Protein AF-A0A7I4FWL1-F1 (afdb_monomer_lite)

InterPro domains:
  IPR031432 MALE GAMETOPHYTE DEFECTIVE 1 [PF15704] (32-178)
  IPR031432 MALE GAMETOPHYTE DEFECTIVE 1 [PTHR36013] (8-178)

Sequence (178 aa):
MAALARLRAPTLLRWVRSASADGSIFIRSMNAAAGKPAAEAGDDVVKAVFQRQQKNFRAYLDEISKSKLDLDANSEAAVKAYFDTQVKIRTGLGIPSYTQKISELLEGAAEEAPDVRTFLNIHSSLRREVGIEDDSGADALMLEALDKVEKSIGKTLVKDDANGMSAWKKELDQVNQK

Foldseek 3Di:
DDDDDDDDDDDDPDPDPDPPPVVVVVVVVVVVPDPDDPDDPPDDPVVVVVVVVVVLVVQLVVQVVPDDQDPPPVDPVSVVVVVVSSVVSCVVSVNDDPVRVLVVLLVVLLVPAQAPVSSLVVVVVVCVVVPHDPPVCVSVQLVVLQVVLCVVVVHTHGPPPPVSVVSSVVSVVVVVVD

Radius of gyration: 28.49 Å; chains: 1; bounding box: 58×59×85 Å

Secondary structure (DSSP, 8-state):
-------------S-SS-TTTHHHHHHHHHHHS-PPP---SS--HHHHHHHHHHHHHHHHHHHHHHS-----TT-HHHHHHHHHHHHHHHHHTTPPPHHHHHHHHHHHHHHH-SSHHHHHHHHHHHHHHTT---TT-HHHHHHHHHHHHHHHHTS---TT-HHHHHHHHHHHHHHTT-

Organism: Physcomitrium patens (NCBI:txid3218)

pLDDT: mean 77.15, std 20.56, range [30.16, 95.44]

Structure (mmCIF, N/CA/C/O backbone):
data_AF-A0A7I4FWL1-F1
#
_entry.id   AF-A0A7I4FWL1-F1
#
loop_
_atom_site.group_PDB
_atom_site.id
_atom_site.type_symbol
_atom_site.label_atom_id
_atom_site.label_alt_id
_atom_site.label_comp_id
_atom_site.label_asym_id
_atom_site.label_entity_id
_atom_site.label_seq_id
_atom_site.pdbx_PDB_ins_code
_atom_site.Cartn_x
_atom_site.Cartn_y
_atom_site.Cartn_z
_atom_site.occupancy
_atom_site.B_iso_or_equiv
_atom_site.auth_seq_id
_atom_site.auth_comp_id
_atom_site.auth_asym_id
_atom_site.auth_atom_id
_atom_site.pdbx_PDB_model_num
ATOM 1 N N . MET A 1 1 ? 38.962 -47.346 -59.394 1.00 35.22 1 MET A N 1
ATOM 2 C CA . MET A 1 1 ? 39.204 -45.973 -58.899 1.00 35.22 1 MET A CA 1
ATOM 3 C C . MET A 1 1 ? 37.845 -45.267 -58.845 1.00 35.22 1 MET A C 1
ATOM 5 O O . MET A 1 1 ? 37.416 -44.735 -59.851 1.00 35.22 1 MET A O 1
ATOM 9 N N . ALA A 1 2 ? 36.968 -45.605 -57.900 1.00 32.69 2 ALA A N 1
ATOM 10 C CA . ALA A 1 2 ? 36.893 -45.096 -56.523 1.00 32.69 2 ALA A CA 1
ATOM 11 C C . ALA A 1 2 ? 36.357 -43.650 -56.425 1.00 32.69 2 ALA A C 1
ATOM 13 O O . ALA A 1 2 ? 37.004 -42.736 -56.921 1.00 32.69 2 ALA A O 1
ATOM 14 N N . ALA A 1 3 ? 35.221 -43.519 -55.718 1.00 32.38 3 ALA A N 1
ATOM 15 C CA . ALA A 1 3 ? 34.706 -42.388 -54.920 1.00 32.38 3 ALA A CA 1
ATOM 16 C C . ALA A 1 3 ? 33.278 -41.960 -55.328 1.00 32.38 3 ALA A C 1
ATOM 18 O O . ALA A 1 3 ? 33.052 -41.418 -56.399 1.00 32.38 3 ALA A O 1
ATOM 19 N N . LEU A 1 4 ? 32.254 -42.398 -54.589 1.00 30.16 4 LEU A N 1
ATOM 20 C CA . LEU A 1 4 ? 31.704 -41.765 -53.376 1.00 30.16 4 LEU A CA 1
ATOM 21 C C . LEU A 1 4 ? 30.871 -40.493 -53.640 1.00 30.16 4 LEU A C 1
ATOM 23 O O . LEU A 1 4 ? 31.396 -39.398 -53.777 1.00 30.16 4 LEU A O 1
ATOM 27 N N . ALA A 1 5 ? 29.555 -40.700 -53.520 1.00 34.41 5 ALA A N 1
ATOM 28 C CA . ALA A 1 5 ? 28.612 -39.921 -52.716 1.00 34.41 5 ALA A CA 1
ATOM 29 C C . ALA A 1 5 ? 28.263 -38.477 -53.138 1.00 34.41 5 ALA A C 1
ATOM 31 O O . ALA A 1 5 ? 29.079 -37.566 -53.082 1.00 34.41 5 ALA A O 1
ATOM 32 N N . ARG A 1 6 ? 26.960 -38.211 -53.296 1.00 36.34 6 ARG A N 1
ATOM 33 C CA . ARG A 1 6 ? 26.112 -37.714 -52.188 1.00 36.34 6 ARG A CA 1
ATOM 34 C C . ARG A 1 6 ? 24.688 -37.437 -52.680 1.00 36.34 6 ARG A C 1
ATOM 36 O O . ARG A 1 6 ? 24.477 -36.590 -53.542 1.00 36.34 6 ARG A O 1
ATOM 43 N N . LEU A 1 7 ? 23.719 -38.119 -52.061 1.00 36.84 7 LEU A N 1
ATOM 44 C CA . LEU A 1 7 ? 22.329 -37.668 -51.995 1.00 36.84 7 LEU A CA 1
ATOM 45 C C . LEU A 1 7 ? 22.299 -36.208 -51.516 1.00 36.84 7 LEU A C 1
ATOM 47 O O . LEU A 1 7 ? 22.933 -35.872 -50.513 1.00 36.84 7 LEU A O 1
ATOM 51 N N . ARG A 1 8 ? 21.526 -35.354 -52.188 1.00 36.84 8 ARG A N 1
ATOM 52 C CA . ARG A 1 8 ? 21.149 -34.034 -51.677 1.00 36.84 8 ARG A CA 1
ATOM 53 C C . ARG A 1 8 ? 19.638 -33.859 -51.740 1.00 36.84 8 ARG A C 1
ATOM 55 O O . ARG A 1 8 ? 19.083 -33.438 -52.744 1.00 36.84 8 ARG A O 1
ATOM 62 N N . ALA A 1 9 ? 19.012 -34.132 -50.611 1.00 37.06 9 ALA A N 1
ATOM 63 C CA . ALA A 1 9 ? 17.937 -33.334 -50.034 1.00 37.06 9 ALA A CA 1
ATOM 64 C C . ALA A 1 9 ? 18.068 -33.503 -48.499 1.00 37.06 9 ALA A C 1
ATOM 66 O O . ALA A 1 9 ? 18.636 -34.523 -48.099 1.00 37.06 9 ALA A O 1
ATOM 67 N N . PRO A 1 10 ? 17.599 -32.586 -47.625 1.00 43.66 10 PRO A N 1
ATOM 68 C CA . PRO A 1 10 ? 16.575 -31.580 -47.898 1.00 43.66 10 PRO A CA 1
ATOM 69 C C . PRO A 1 10 ? 16.771 -30.199 -47.204 1.00 43.66 10 PRO A C 1
ATOM 71 O O . PRO A 1 10 ? 17.609 -29.987 -46.334 1.00 43.66 10 PRO A O 1
ATOM 74 N N . THR A 1 11 ? 15.966 -29.238 -47.656 1.00 47.69 11 THR A N 1
ATOM 75 C CA . THR A 1 11 ? 15.343 -28.119 -46.916 1.00 47.69 11 THR A CA 1
ATOM 76 C C . THR A 1 11 ? 15.679 -2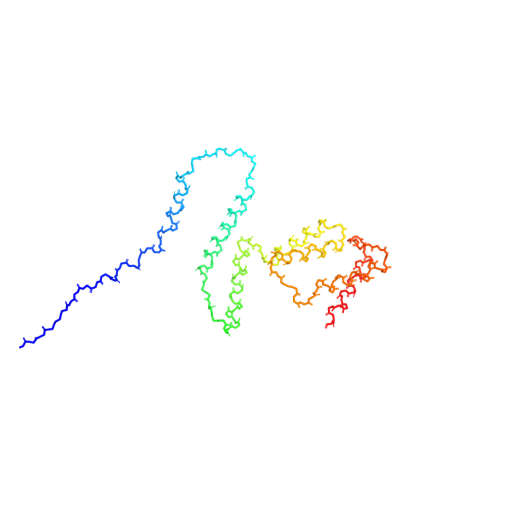7.935 -45.419 1.00 47.69 11 THR A C 1
ATOM 78 O O . THR A 1 11 ? 14.909 -28.374 -44.571 1.00 47.69 11 THR A O 1
ATOM 81 N N . LEU A 1 12 ? 16.738 -27.193 -45.067 1.00 37.00 12 LEU A N 1
ATOM 82 C CA . LEU A 1 12 ? 16.979 -26.793 -43.662 1.00 37.00 12 LEU A CA 1
ATOM 83 C C . LEU A 1 12 ? 17.644 -25.416 -43.455 1.00 37.00 12 LEU A C 1
ATOM 85 O O . LEU A 1 12 ? 18.225 -25.169 -42.408 1.00 37.00 12 LEU A O 1
ATOM 89 N N . LEU A 1 13 ? 17.550 -24.473 -44.399 1.00 42.28 13 LEU A N 1
ATOM 90 C CA . LEU A 1 13 ? 18.120 -23.123 -44.215 1.00 42.28 13 LEU A CA 1
ATOM 91 C C . LEU A 1 13 ? 17.220 -22.013 -44.784 1.00 42.28 13 LEU A C 1
ATOM 93 O O . LEU A 1 13 ? 17.641 -21.193 -45.595 1.00 42.28 13 LEU A O 1
ATOM 97 N N . ARG A 1 14 ? 15.954 -21.967 -44.351 1.00 39.50 14 ARG A N 1
ATOM 98 C CA . ARG A 1 14 ? 15.064 -20.814 -44.597 1.00 39.50 14 ARG A CA 1
ATOM 99 C C . ARG A 1 14 ? 14.225 -20.444 -43.368 1.00 39.50 14 ARG A C 1
ATOM 101 O O . ARG A 1 14 ? 13.043 -20.166 -43.493 1.00 39.50 14 ARG A O 1
ATOM 108 N N . TRP A 1 15 ? 14.842 -20.455 -42.187 1.00 31.34 15 TRP A N 1
ATOM 109 C CA . TRP A 1 15 ? 14.180 -20.120 -40.916 1.00 31.34 15 TRP A CA 1
ATOM 110 C C . TRP A 1 15 ? 15.055 -19.275 -39.974 1.00 31.34 15 TRP A C 1
ATOM 112 O O . TRP A 1 15 ? 15.065 -19.491 -38.772 1.00 31.34 15 TRP A O 1
ATOM 122 N N . VAL A 1 16 ? 15.809 -18.296 -40.495 1.00 38.12 16 VAL A N 1
ATOM 123 C CA . VAL A 1 16 ? 16.587 -17.371 -39.630 1.00 38.12 16 VAL A CA 1
ATOM 124 C C . VAL A 1 16 ? 16.418 -15.891 -40.018 1.00 38.12 16 VAL A C 1
ATOM 126 O O . VAL A 1 16 ? 17.249 -15.053 -39.696 1.00 38.12 16 VAL A O 1
ATOM 129 N N . ARG A 1 17 ? 15.331 -15.488 -40.698 1.00 37.34 17 ARG A N 1
ATOM 130 C CA . ARG A 1 17 ? 15.126 -14.044 -40.963 1.00 37.34 17 ARG A CA 1
ATOM 131 C C . ARG A 1 17 ? 13.677 -13.562 -41.064 1.00 37.34 17 ARG A C 1
ATOM 133 O O . ARG A 1 17 ? 13.368 -12.782 -41.957 1.00 37.34 17 ARG A O 1
ATOM 140 N N . SER A 1 18 ? 12.796 -13.974 -40.149 1.00 37.97 18 SER A N 1
ATOM 141 C CA . SER A 1 18 ? 11.432 -13.406 -40.060 1.00 37.97 18 SER A CA 1
ATOM 142 C C . SER A 1 18 ? 11.044 -12.793 -38.708 1.00 37.97 18 SER A C 1
ATOM 144 O O . SER A 1 18 ? 10.003 -12.149 -38.630 1.00 37.97 18 SER A O 1
ATOM 146 N N . ALA A 1 19 ? 11.884 -12.839 -37.671 1.00 41.44 19 ALA A N 1
ATOM 147 C CA . ALA A 1 19 ? 11.523 -12.339 -36.333 1.00 41.44 19 ALA A CA 1
ATOM 148 C C . ALA A 1 19 ? 11.524 -10.794 -36.162 1.00 41.44 19 ALA A C 1
ATOM 150 O O . ALA A 1 19 ? 11.663 -10.297 -35.052 1.00 41.44 19 ALA A O 1
ATOM 151 N N . SER A 1 20 ? 11.373 -10.012 -37.237 1.00 43.09 20 SER A N 1
ATOM 152 C CA . SER A 1 20 ? 11.337 -8.535 -37.179 1.00 43.09 20 SER A CA 1
ATOM 153 C C . SER A 1 20 ? 10.194 -7.901 -37.988 1.00 43.09 20 SER A C 1
ATOM 155 O O . SER A 1 20 ? 10.111 -6.675 -38.053 1.00 43.09 20 SER A O 1
ATOM 157 N N . ALA A 1 21 ? 9.304 -8.686 -38.605 1.00 41.59 21 ALA A N 1
ATOM 158 C CA . ALA A 1 21 ? 8.221 -8.144 -39.437 1.00 41.59 21 ALA A CA 1
ATOM 159 C C . ALA A 1 21 ? 6.830 -8.199 -38.770 1.00 41.59 21 ALA A C 1
ATOM 161 O O . ALA A 1 21 ? 6.006 -7.316 -39.023 1.00 41.59 21 ALA A O 1
ATOM 162 N N . ASP A 1 22 ? 6.583 -9.158 -37.869 1.00 44.12 22 ASP A N 1
ATOM 163 C CA . ASP A 1 22 ? 5.231 -9.450 -37.361 1.00 44.12 22 ASP A CA 1
ATOM 164 C C . ASP A 1 22 ? 4.630 -8.367 -36.454 1.00 44.12 22 ASP A C 1
ATOM 166 O O . ASP A 1 22 ? 3.429 -8.100 -36.523 1.00 44.12 22 ASP A O 1
ATOM 170 N N . GLY A 1 23 ? 5.445 -7.643 -35.680 1.00 41.62 23 GLY A N 1
ATOM 171 C CA . GLY A 1 23 ? 4.937 -6.537 -34.857 1.00 41.62 23 GLY A CA 1
ATOM 172 C C . GLY A 1 23 ? 4.383 -5.368 -35.686 1.00 41.62 23 GLY A C 1
ATOM 173 O O . GLY A 1 23 ? 3.467 -4.666 -35.257 1.00 41.62 23 GLY A O 1
ATOM 174 N N . SER A 1 24 ? 4.905 -5.171 -36.901 1.00 45.75 24 SER A N 1
ATOM 175 C CA . SER A 1 24 ? 4.526 -4.051 -37.773 1.00 45.75 24 SER A CA 1
ATOM 176 C C . SER A 1 24 ? 3.276 -4.325 -38.616 1.00 45.75 24 SER A C 1
ATOM 178 O O . SER A 1 24 ? 2.569 -3.387 -38.993 1.00 45.75 24 SER A O 1
ATOM 180 N N . ILE A 1 25 ? 2.988 -5.600 -38.894 1.00 45.03 25 ILE A N 1
ATOM 181 C CA . ILE A 1 25 ? 1.837 -6.035 -39.695 1.00 45.03 25 ILE A CA 1
ATOM 182 C C . ILE A 1 25 ? 0.574 -6.046 -38.829 1.00 45.03 25 ILE A C 1
ATOM 184 O O . ILE A 1 25 ? -0.469 -5.558 -39.268 1.00 45.03 25 ILE A O 1
ATOM 188 N N . PHE A 1 26 ? 0.687 -6.473 -37.566 1.00 44.56 26 PHE A N 1
ATOM 189 C CA . PHE A 1 26 ? -0.428 -6.452 -36.619 1.00 44.56 26 PHE A CA 1
ATOM 190 C C . PHE A 1 26 ? -0.985 -5.028 -36.421 1.00 44.56 26 PHE A C 1
ATOM 192 O O . PHE A 1 26 ? -2.183 -4.801 -36.597 1.00 44.56 26 PHE A O 1
ATOM 199 N N . ILE A 1 27 ? -0.114 -4.033 -36.199 1.00 47.78 27 ILE A N 1
ATOM 200 C CA . ILE A 1 27 ? -0.521 -2.625 -36.020 1.00 47.78 27 ILE A CA 1
ATOM 201 C C . ILE A 1 27 ? -1.171 -2.033 -37.285 1.00 47.78 27 ILE A C 1
ATOM 203 O O . ILE A 1 27 ? -2.125 -1.262 -37.179 1.00 47.78 27 ILE A O 1
ATOM 207 N N . ARG A 1 28 ? -0.710 -2.400 -38.491 1.00 45.84 28 ARG A N 1
ATOM 208 C CA . ARG A 1 28 ? -1.333 -1.919 -39.740 1.00 45.84 28 ARG A CA 1
ATOM 209 C C . ARG A 1 28 ? -2.696 -2.559 -40.000 1.00 45.84 28 ARG A C 1
ATOM 211 O O . ARG A 1 28 ? -3.591 -1.868 -40.476 1.00 45.84 28 ARG A O 1
ATOM 218 N N . SER A 1 29 ? -2.872 -3.835 -39.652 1.00 47.38 29 SER A N 1
ATOM 219 C CA . SER A 1 29 ? -4.145 -4.543 -39.849 1.00 47.38 29 SER A CA 1
ATOM 220 C C . SER A 1 29 ? -5.275 -4.019 -38.952 1.00 47.38 29 SER A C 1
ATOM 222 O O . SER A 1 29 ? -6.411 -3.917 -39.409 1.00 47.38 29 SER A O 1
ATOM 224 N N . MET A 1 30 ? -4.968 -3.580 -37.723 1.00 45.75 30 MET A N 1
ATOM 225 C CA . MET A 1 30 ? -5.976 -3.004 -36.821 1.00 45.75 30 MET A CA 1
ATOM 226 C C . MET A 1 30 ? -6.449 -1.607 -37.260 1.00 45.75 30 MET A C 1
ATOM 228 O O . MET A 1 30 ? -7.613 -1.272 -37.067 1.00 45.75 30 MET A O 1
ATOM 232 N N . ASN A 1 31 ? -5.585 -0.806 -37.896 1.00 47.59 31 ASN A N 1
ATOM 233 C CA . ASN A 1 31 ? -5.955 0.530 -38.385 1.00 47.59 31 ASN A CA 1
ATOM 234 C C . ASN A 1 31 ? -6.796 0.505 -39.673 1.00 47.59 31 ASN A C 1
ATOM 236 O O . ASN A 1 31 ? -7.554 1.439 -39.913 1.00 47.59 31 ASN A O 1
ATOM 240 N N . ALA A 1 32 ? -6.672 -0.535 -40.503 1.00 42.75 32 ALA A N 1
ATOM 241 C CA . ALA A 1 32 ? -7.404 -0.632 -41.769 1.00 42.75 32 ALA A CA 1
ATOM 242 C C . ALA A 1 32 ? -8.850 -1.147 -41.606 1.00 42.75 32 ALA A C 1
ATOM 244 O O . ALA A 1 32 ? -9.682 -0.891 -42.472 1.00 42.75 32 ALA A O 1
ATOM 245 N N . ALA A 1 33 ? -9.159 -1.845 -40.507 1.00 43.31 33 ALA A N 1
ATOM 246 C CA . ALA A 1 33 ? -10.478 -2.439 -40.260 1.00 43.31 33 ALA A CA 1
ATOM 247 C C . ALA A 1 33 ? -11.433 -1.551 -39.436 1.00 43.31 33 ALA A C 1
ATOM 249 O O . ALA A 1 33 ? -12.614 -1.870 -39.309 1.00 43.31 33 ALA A O 1
ATOM 250 N N . ALA A 1 34 ? -10.958 -0.431 -38.884 1.00 42.81 34 ALA A N 1
ATOM 251 C CA . ALA A 1 34 ? -11.771 0.469 -38.074 1.00 42.81 34 ALA A CA 1
ATOM 252 C C . ALA A 1 34 ? -12.331 1.618 -38.927 1.00 42.81 34 ALA A C 1
ATOM 254 O O . ALA A 1 34 ? -11.761 2.709 -38.994 1.00 42.81 34 ALA A O 1
ATOM 255 N N . GLY A 1 35 ? -13.481 1.387 -39.566 1.00 41.19 35 GLY A N 1
ATOM 256 C CA . GLY A 1 35 ? -14.362 2.492 -39.944 1.00 41.19 35 GLY A CA 1
ATOM 257 C C . GLY A 1 35 ? -14.630 3.336 -38.696 1.00 41.19 35 GLY A C 1
ATOM 258 O O . GLY A 1 35 ? -15.072 2.800 -37.685 1.00 41.19 35 GLY A O 1
ATOM 259 N N . LYS A 1 36 ? -14.272 4.625 -38.734 1.00 45.44 36 LYS A N 1
ATOM 260 C CA . LYS A 1 36 ? -14.372 5.543 -37.590 1.00 45.44 36 LYS A CA 1
ATOM 261 C C . LYS A 1 36 ? -15.803 5.562 -37.030 1.00 45.44 36 LYS A C 1
ATOM 263 O O . LYS A 1 36 ? -16.682 6.072 -37.725 1.00 45.44 36 LYS A O 1
ATOM 268 N N . PRO A 1 37 ? -16.046 5.162 -35.771 1.00 40.34 37 PRO A N 1
ATOM 269 C CA . PRO A 1 37 ? -17.129 5.759 -35.019 1.00 40.34 37 PRO A CA 1
ATOM 270 C C . PRO A 1 37 ? -16.631 7.120 -34.522 1.00 40.34 37 PRO A C 1
ATOM 272 O O . PRO A 1 37 ? -15.595 7.217 -33.857 1.00 40.34 37 PRO A O 1
ATOM 275 N N . ALA A 1 38 ? -17.335 8.184 -34.900 1.00 48.97 38 ALA A N 1
ATOM 276 C CA . ALA A 1 38 ? -17.190 9.477 -34.252 1.00 48.97 38 ALA A CA 1
ATOM 277 C C . ALA A 1 38 ? -17.574 9.290 -32.777 1.00 48.97 38 ALA A C 1
ATOM 279 O O . ALA A 1 38 ? -18.731 9.017 -32.474 1.00 48.97 38 ALA A O 1
ATOM 280 N N . ALA A 1 39 ? -16.592 9.340 -31.879 1.00 44.94 39 ALA A N 1
ATOM 281 C CA . ALA A 1 39 ? -16.849 9.290 -30.450 1.00 44.94 39 ALA A CA 1
ATOM 282 C C . ALA A 1 39 ? -17.198 10.704 -29.981 1.00 44.94 39 ALA A C 1
ATOM 284 O O . ALA A 1 39 ? -16.370 11.613 -30.072 1.00 44.94 39 ALA A O 1
ATOM 285 N N . GLU A 1 40 ? -18.435 10.881 -29.521 1.00 48.41 40 GLU A N 1
ATOM 286 C CA . GLU A 1 40 ? -18.812 12.020 -28.695 1.00 48.41 40 GLU A CA 1
ATOM 287 C C . GLU A 1 40 ? -17.992 12.007 -27.397 1.00 48.41 40 GLU A C 1
ATOM 289 O O . GLU A 1 40 ? -17.642 10.955 -26.857 1.00 48.41 40 GLU A O 1
ATOM 294 N N . ALA A 1 41 ? -17.629 13.206 -26.950 1.00 49.78 41 ALA A N 1
ATOM 295 C CA . ALA A 1 41 ? -16.693 13.465 -25.870 1.00 49.78 41 ALA A CA 1
ATOM 296 C C . ALA A 1 41 ? -17.264 13.036 -24.507 1.00 49.78 41 ALA A C 1
ATOM 298 O O . ALA A 1 41 ? -17.995 13.774 -23.852 1.00 49.78 41 ALA A O 1
ATOM 299 N N . GLY A 1 42 ? -16.886 11.830 -24.097 1.00 53.19 42 GLY A N 1
ATOM 300 C CA . GLY A 1 42 ? -17.084 11.243 -22.774 1.00 53.19 42 GLY A CA 1
ATOM 301 C C . GLY A 1 42 ? -16.133 10.056 -22.651 1.00 53.19 42 GLY A C 1
ATOM 302 O O . GLY A 1 42 ? -16.556 8.909 -22.718 1.00 53.19 42 GLY A O 1
ATOM 303 N N . ASP A 1 43 ? -14.834 10.363 -22.644 1.00 57.38 43 ASP A N 1
ATOM 304 C CA . ASP A 1 43 ? -13.711 9.457 -22.897 1.00 57.38 43 ASP A CA 1
ATOM 305 C C . ASP A 1 43 ? -13.796 8.098 -22.186 1.00 57.38 43 ASP A C 1
ATOM 307 O O . ASP A 1 43 ? -13.937 8.001 -20.968 1.00 57.38 43 ASP A O 1
ATOM 311 N N . ASP A 1 44 ? -13.611 7.034 -22.967 1.00 83.81 44 ASP A N 1
ATOM 312 C CA . ASP A 1 44 ? -13.449 5.660 -22.498 1.00 83.81 44 ASP A CA 1
ATOM 313 C C . ASP A 1 44 ? -12.227 5.563 -21.561 1.00 83.81 44 ASP A C 1
ATOM 315 O O . ASP A 1 44 ? -11.073 5.449 -21.993 1.00 83.81 44 ASP A O 1
ATOM 319 N N . VAL A 1 45 ? -12.491 5.637 -20.252 1.00 83.25 45 VAL A N 1
ATOM 320 C CA . VAL A 1 45 ? -11.493 5.563 -19.174 1.00 83.25 45 VAL A CA 1
ATOM 321 C C . VAL A 1 45 ? -10.647 4.296 -19.302 1.00 83.25 45 VAL A C 1
ATOM 323 O O . VAL A 1 45 ? -9.432 4.344 -19.096 1.00 83.25 45 VAL A O 1
ATOM 326 N N . VAL A 1 46 ? -11.250 3.176 -19.715 1.00 86.94 46 VAL A N 1
ATOM 327 C CA . VAL A 1 46 ? -10.547 1.900 -19.900 1.00 86.94 46 VAL A CA 1
ATOM 328 C C . VAL A 1 46 ? -9.534 2.025 -21.031 1.00 86.94 46 VAL A C 1
ATOM 330 O O . VAL A 1 46 ? -8.364 1.671 -20.864 1.00 86.94 46 VAL A O 1
ATOM 333 N N . LYS A 1 47 ? -9.939 2.599 -22.166 1.00 90.00 47 LYS A N 1
ATOM 334 C CA . LYS A 1 47 ? -9.037 2.856 -23.294 1.00 90.00 47 LYS A CA 1
ATOM 335 C C . LYS A 1 47 ? -7.912 3.818 -22.921 1.00 90.00 47 LYS A C 1
ATOM 337 O O . LYS A 1 47 ? -6.764 3.566 -23.291 1.00 90.00 47 LYS A O 1
ATOM 342 N N . ALA A 1 48 ? -8.199 4.879 -22.169 1.00 87.62 48 ALA A N 1
ATOM 343 C CA . ALA A 1 48 ? -7.186 5.829 -21.713 1.00 87.62 48 ALA A CA 1
ATOM 344 C C . ALA A 1 48 ? -6.159 5.175 -20.768 1.00 87.62 48 ALA A C 1
ATOM 346 O O . ALA A 1 48 ? -4.948 5.369 -20.928 1.00 87.62 48 ALA A O 1
ATOM 347 N N . VAL A 1 49 ? -6.618 4.355 -19.815 1.00 86.38 49 VAL A N 1
ATOM 348 C CA . VAL A 1 49 ? -5.752 3.581 -18.909 1.00 86.38 49 VAL A CA 1
ATOM 349 C C . VAL A 1 49 ? -4.911 2.579 -19.697 1.00 86.38 49 VAL A C 1
ATOM 351 O O . VAL A 1 49 ? -3.693 2.530 -19.520 1.00 86.38 49 VAL A O 1
ATOM 354 N N . PHE A 1 50 ? -5.520 1.833 -20.618 1.00 89.81 50 PHE A N 1
ATOM 355 C CA . PHE A 1 50 ? -4.822 0.853 -21.446 1.00 89.81 50 PHE A CA 1
ATOM 356 C C . PHE A 1 50 ? -3.732 1.494 -22.313 1.00 89.81 50 PHE A C 1
ATOM 358 O O . PHE A 1 50 ? -2.597 1.017 -22.344 1.00 89.81 50 PHE A O 1
ATOM 365 N N . GLN A 1 51 ? -4.037 2.612 -22.979 1.00 91.88 51 GLN A N 1
ATOM 366 C CA . GLN A 1 51 ? -3.056 3.344 -23.784 1.00 91.88 51 GLN A CA 1
ATOM 367 C C . GLN A 1 51 ? -1.896 3.867 -22.932 1.00 91.88 51 GLN A C 1
ATOM 369 O O . GLN A 1 51 ? -0.737 3.767 -23.343 1.00 91.88 51 GLN A O 1
ATOM 374 N N . ARG A 1 52 ? -2.184 4.374 -21.726 1.00 87.38 52 ARG A N 1
ATOM 375 C CA . ARG A 1 52 ? -1.160 4.815 -20.768 1.00 87.38 52 ARG A CA 1
ATOM 376 C C . ARG A 1 52 ? -0.259 3.659 -20.341 1.00 87.38 52 ARG A C 1
ATOM 378 O O . ARG A 1 52 ? 0.961 3.799 -20.379 1.00 87.38 52 ARG A O 1
ATOM 385 N N . GLN A 1 53 ? -0.839 2.508 -19.999 1.00 88.81 53 GLN A N 1
ATOM 386 C CA . GLN A 1 53 ? -0.075 1.314 -19.640 1.00 88.81 53 GLN A CA 1
ATOM 387 C C . GLN A 1 53 ? 0.797 0.825 -20.800 1.00 88.81 53 GLN A C 1
ATOM 389 O O . GLN A 1 53 ? 1.986 0.585 -20.600 1.00 88.81 53 GLN A O 1
ATOM 394 N N . GLN A 1 54 ? 0.257 0.751 -22.022 1.00 92.25 54 GLN A N 1
ATOM 395 C CA . GLN A 1 54 ? 1.043 0.366 -23.196 1.00 92.25 54 GLN A CA 1
ATOM 396 C C . GLN A 1 54 ? 2.207 1.322 -23.458 1.00 92.25 54 GLN A C 1
ATOM 398 O O . GLN A 1 54 ? 3.315 0.872 -23.754 1.00 92.25 54 GLN A O 1
ATOM 403 N N . LYS A 1 55 ? 1.969 2.635 -23.355 1.00 92.81 55 LYS A N 1
ATOM 404 C CA . LYS A 1 55 ? 3.013 3.650 -23.529 1.00 92.81 55 LYS A CA 1
ATOM 405 C C . LYS A 1 55 ? 4.130 3.457 -22.503 1.00 92.81 55 LYS A C 1
ATOM 407 O O . LYS A 1 55 ? 5.293 3.381 -22.892 1.00 92.81 55 LYS A O 1
ATOM 412 N N . ASN A 1 56 ? 3.772 3.321 -21.227 1.00 89.88 56 ASN A N 1
ATOM 413 C CA . ASN A 1 56 ? 4.730 3.138 -20.138 1.00 89.88 56 ASN A CA 1
ATOM 414 C C . ASN A 1 56 ? 5.515 1.829 -20.289 1.00 89.88 56 ASN A C 1
ATOM 416 O O . ASN A 1 56 ? 6.730 1.829 -20.127 1.00 89.88 56 ASN A O 1
ATOM 420 N N . PHE A 1 57 ? 4.847 0.735 -20.665 1.00 91.19 57 PHE A N 1
ATOM 421 C CA . PHE A 1 57 ? 5.489 -0.560 -20.884 1.00 91.19 57 PHE A CA 1
ATOM 422 C C . PHE A 1 57 ? 6.494 -0.520 -22.040 1.00 91.19 57 PHE A C 1
ATOM 424 O O . PHE A 1 57 ? 7.622 -0.982 -21.895 1.00 91.19 57 PHE A O 1
ATOM 431 N N . ARG A 1 58 ? 6.123 0.083 -23.177 1.00 93.00 58 ARG A N 1
ATOM 432 C CA . ARG A 1 58 ? 7.029 0.221 -24.328 1.00 93.00 58 ARG A CA 1
ATOM 433 C C . ARG A 1 58 ? 8.235 1.099 -24.007 1.00 93.00 58 ARG A C 1
ATOM 435 O O . ARG A 1 58 ? 9.347 0.720 -24.349 1.00 93.00 58 ARG A O 1
ATOM 442 N N . ALA A 1 59 ? 8.020 2.234 -23.340 1.00 93.75 59 ALA A N 1
ATOM 443 C CA . ALA A 1 59 ? 9.108 3.117 -22.922 1.00 93.75 59 ALA A CA 1
ATOM 444 C C . ALA A 1 59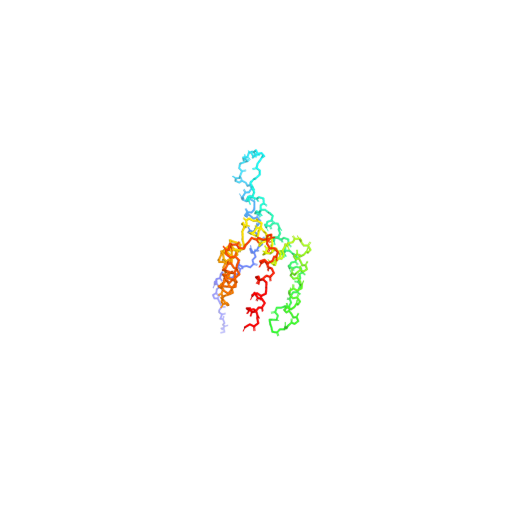 ? 10.056 2.419 -21.936 1.00 93.75 59 ALA A C 1
ATOM 446 O O . ALA A 1 59 ? 11.272 2.521 -22.060 1.00 93.75 59 ALA A O 1
ATOM 447 N N . TYR A 1 60 ? 9.501 1.654 -20.996 1.00 91.81 60 TYR A N 1
ATOM 448 C CA . TYR A 1 60 ? 10.279 0.872 -20.045 1.00 91.81 60 TYR A CA 1
ATOM 449 C C . TYR A 1 60 ? 11.130 -0.204 -20.730 1.00 91.81 60 TYR A C 1
ATOM 451 O O . TYR A 1 60 ? 12.318 -0.299 -20.438 1.00 91.81 60 TYR A O 1
ATOM 459 N N . LEU A 1 61 ? 10.563 -0.971 -21.671 1.00 90.88 61 LEU A N 1
ATOM 460 C CA . LEU A 1 61 ? 11.316 -1.971 -22.438 1.00 90.88 61 LEU A CA 1
ATOM 461 C C . LEU A 1 61 ? 12.428 -1.347 -23.288 1.00 90.88 61 LEU A C 1
ATOM 463 O O . LEU A 1 61 ? 13.519 -1.911 -23.366 1.00 90.88 61 LEU A O 1
ATOM 467 N N . ASP A 1 62 ? 12.165 -0.195 -23.906 1.00 93.62 62 ASP A N 1
ATOM 468 C CA . ASP A 1 62 ? 13.163 0.534 -24.691 1.00 93.62 62 ASP A CA 1
ATOM 469 C C . ASP A 1 62 ? 14.356 0.948 -23.816 1.00 93.62 62 ASP A C 1
ATOM 471 O O . ASP A 1 62 ? 15.502 0.657 -24.157 1.00 93.62 62 ASP A O 1
ATOM 475 N N . GLU A 1 63 ? 14.107 1.527 -22.639 1.00 92.00 63 GLU A N 1
ATOM 476 C CA . GLU A 1 63 ? 15.162 1.900 -21.688 1.00 92.00 63 GLU A CA 1
ATOM 477 C C . GLU A 1 63 ? 15.907 0.686 -21.111 1.00 92.00 63 GLU A C 1
ATOM 479 O O . GLU A 1 63 ? 17.138 0.694 -21.042 1.00 92.00 63 GLU A O 1
ATOM 484 N N . ILE A 1 64 ? 15.198 -0.395 -20.765 1.00 88.81 64 ILE A N 1
ATOM 485 C CA . ILE A 1 64 ? 15.829 -1.641 -20.304 1.00 88.81 64 ILE A CA 1
ATOM 486 C C . ILE A 1 64 ? 16.770 -2.206 -21.369 1.00 88.81 64 ILE A C 1
ATOM 488 O O . ILE A 1 64 ? 17.865 -2.652 -21.034 1.00 88.81 64 ILE A O 1
ATOM 492 N N . SER A 1 65 ? 16.379 -2.155 -22.647 1.00 87.44 65 SER A N 1
ATOM 493 C CA . SER A 1 65 ? 17.160 -2.735 -23.747 1.00 87.44 65 SER A CA 1
ATOM 494 C C . SER A 1 65 ? 18.505 -2.032 -23.961 1.00 87.44 65 SER A C 1
ATOM 496 O O . SER A 1 65 ? 19.446 -2.629 -24.483 1.00 87.44 65 SER A O 1
ATOM 498 N N . LYS A 1 66 ? 18.615 -0.773 -23.516 1.00 89.69 66 LYS A N 1
ATOM 499 C CA . LYS A 1 66 ? 19.849 0.024 -23.548 1.00 89.69 66 LYS A CA 1
ATOM 500 C C . LYS A 1 66 ? 20.790 -0.321 -22.391 1.00 89.69 66 LYS A C 1
ATOM 502 O O . LYS A 1 66 ? 21.979 -0.010 -22.457 1.00 89.69 66 LYS A O 1
ATOM 507 N N . SER A 1 67 ? 20.276 -0.942 -21.330 1.00 82.00 67 SER A N 1
ATOM 508 C CA . SER A 1 67 ? 21.062 -1.322 -20.160 1.00 82.00 67 SER A CA 1
ATOM 509 C C . SER A 1 67 ? 21.766 -2.664 -20.379 1.00 82.00 67 SER A C 1
ATOM 511 O O . SER A 1 67 ? 21.176 -3.631 -20.856 1.00 82.00 67 SER A O 1
ATOM 513 N N . LYS A 1 68 ? 23.055 -2.735 -20.032 1.00 80.31 68 LYS A N 1
ATOM 514 C CA . LYS A 1 68 ? 23.793 -4.001 -19.957 1.00 80.31 68 LYS A CA 1
ATOM 515 C C . LYS A 1 68 ? 23.714 -4.496 -18.521 1.00 80.31 68 LYS A C 1
ATOM 517 O O . LYS A 1 68 ? 24.431 -3.990 -17.664 1.00 80.31 68 LYS A O 1
ATOM 522 N N . LEU A 1 69 ? 22.805 -5.429 -18.271 1.00 79.31 69 LEU A N 1
ATOM 523 C CA . LEU A 1 69 ? 22.628 -6.047 -16.963 1.00 79.31 69 LEU A CA 1
ATOM 524 C C . LEU A 1 69 ? 23.433 -7.341 -16.921 1.00 79.31 69 LEU A C 1
ATOM 526 O O . LEU A 1 69 ? 23.309 -8.177 -17.816 1.00 79.31 69 LEU A O 1
ATOM 530 N N . ASP A 1 70 ? 24.261 -7.479 -15.893 1.00 77.38 70 ASP A N 1
ATOM 531 C CA . ASP A 1 70 ? 24.818 -8.774 -15.533 1.00 77.38 70 ASP A CA 1
ATOM 532 C C . ASP A 1 70 ? 23.717 -9.585 -14.836 1.00 77.38 70 ASP A C 1
ATOM 534 O O . ASP A 1 70 ? 23.009 -9.059 -13.975 1.00 77.38 70 ASP A O 1
ATOM 538 N N . LEU A 1 71 ? 23.523 -10.830 -15.265 1.00 74.75 71 LEU A N 1
ATOM 539 C CA . LEU A 1 71 ? 22.458 -11.715 -14.784 1.00 74.75 71 LEU A CA 1
ATOM 540 C C . LEU A 1 71 ? 22.998 -12.819 -13.867 1.00 74.75 71 LEU A C 1
ATOM 542 O O . LEU A 1 71 ? 22.293 -13.799 -13.621 1.00 74.75 71 LEU A O 1
ATOM 546 N N . ASP A 1 72 ? 24.229 -12.687 -13.365 1.00 82.06 72 ASP A N 1
ATOM 547 C CA . ASP A 1 72 ? 24.749 -13.609 -12.358 1.00 82.06 72 ASP A CA 1
ATOM 548 C C . ASP A 1 72 ? 23.974 -13.485 -11.036 1.00 82.06 72 ASP A C 1
ATOM 550 O O . ASP A 1 72 ? 24.248 -12.636 -10.186 1.00 82.06 72 ASP A O 1
ATOM 554 N N . ALA A 1 73 ? 23.000 -14.375 -10.857 1.00 72.44 73 ALA A N 1
ATOM 555 C CA . ALA A 1 73 ? 22.146 -14.440 -9.678 1.00 72.44 73 ALA A CA 1
ATOM 556 C C . ALA A 1 73 ? 22.902 -14.787 -8.380 1.00 72.44 73 ALA A C 1
ATOM 558 O O . ALA A 1 73 ? 22.341 -14.618 -7.300 1.00 72.44 73 ALA A O 1
ATOM 559 N N . ASN A 1 74 ? 24.153 -15.257 -8.464 1.00 81.31 74 ASN A N 1
ATOM 560 C CA . ASN A 1 74 ? 24.969 -15.583 -7.289 1.00 81.31 74 ASN A CA 1
ATOM 561 C C . ASN A 1 74 ? 25.814 -14.394 -6.805 1.00 81.31 74 ASN A C 1
ATOM 563 O O . ASN A 1 74 ? 26.447 -14.478 -5.753 1.00 81.31 74 ASN A O 1
ATOM 567 N N . SER A 1 75 ? 25.825 -13.289 -7.555 1.00 84.06 75 SER A N 1
ATOM 568 C CA . SER A 1 75 ? 26.537 -12.066 -7.202 1.00 84.06 75 SER A CA 1
ATOM 569 C C . SER A 1 75 ? 25.573 -11.039 -6.612 1.00 84.06 75 SER A C 1
ATOM 571 O O . SER A 1 75 ? 24.745 -10.455 -7.313 1.00 84.06 75 SER A O 1
ATOM 573 N N . GLU A 1 76 ? 25.715 -10.754 -5.315 1.00 87.00 76 GLU A N 1
ATOM 574 C CA . GLU A 1 76 ? 24.944 -9.707 -4.627 1.00 87.00 76 GLU A CA 1
ATOM 575 C C . GLU A 1 76 ? 25.062 -8.346 -5.340 1.00 87.00 76 GLU A C 1
ATOM 577 O O . GLU A 1 76 ? 24.082 -7.611 -5.483 1.00 87.00 76 GLU A O 1
ATOM 582 N N . ALA A 1 77 ? 26.249 -8.036 -5.872 1.00 87.25 77 ALA A N 1
ATOM 583 C CA . ALA A 1 77 ? 26.496 -6.810 -6.621 1.00 87.25 77 ALA A CA 1
ATOM 584 C C . ALA A 1 77 ? 25.694 -6.747 -7.934 1.00 87.25 77 ALA A C 1
ATOM 586 O O . ALA A 1 77 ? 25.176 -5.682 -8.275 1.00 87.25 77 ALA A O 1
ATOM 587 N N . ALA A 1 78 ? 25.550 -7.869 -8.649 1.00 86.06 78 ALA A N 1
ATOM 588 C CA . ALA A 1 78 ? 24.757 -7.937 -9.877 1.00 86.06 78 ALA A CA 1
ATOM 589 C C . ALA A 1 78 ? 23.256 -7.782 -9.583 1.00 86.06 78 ALA A C 1
ATOM 591 O O . ALA A 1 78 ? 22.573 -6.996 -10.245 1.00 86.06 78 ALA A O 1
ATOM 592 N N . VAL A 1 79 ? 22.758 -8.435 -8.526 1.00 87.44 79 VAL A N 1
ATOM 593 C CA . VAL A 1 79 ? 21.365 -8.293 -8.061 1.00 87.44 79 VAL A CA 1
ATOM 594 C C . VAL A 1 79 ? 21.061 -6.846 -7.666 1.00 87.44 79 VAL A C 1
ATOM 596 O O . VAL A 1 79 ? 20.039 -6.285 -8.075 1.00 87.44 79 VAL A O 1
ATOM 599 N N . LYS A 1 80 ? 21.966 -6.201 -6.921 1.00 88.38 80 LYS A N 1
ATOM 600 C CA . LYS A 1 80 ? 21.814 -4.793 -6.541 1.00 88.38 80 LYS A CA 1
ATOM 601 C C . LYS A 1 80 ? 21.825 -3.871 -7.764 1.00 88.38 80 LYS A C 1
ATOM 603 O O . LYS A 1 80 ? 20.953 -3.012 -7.888 1.00 88.38 80 LYS A O 1
ATOM 608 N N . ALA A 1 81 ? 22.772 -4.058 -8.683 1.00 87.25 81 ALA A N 1
ATOM 609 C CA . ALA A 1 81 ? 22.871 -3.255 -9.902 1.00 87.25 81 ALA A CA 1
ATOM 610 C C . ALA A 1 81 ? 21.625 -3.397 -10.794 1.00 87.25 81 ALA A C 1
ATOM 612 O O . ALA A 1 81 ? 21.151 -2.407 -11.363 1.00 87.25 81 ALA A O 1
ATOM 613 N N . TYR A 1 82 ? 21.056 -4.606 -10.871 1.00 88.31 82 TYR A N 1
ATOM 614 C CA . TYR A 1 82 ? 19.767 -4.848 -11.510 1.00 88.31 82 TYR A CA 1
ATOM 615 C C . TYR A 1 82 ? 18.672 -4.005 -10.854 1.00 88.31 82 TYR A C 1
ATOM 617 O O . TYR A 1 82 ? 18.043 -3.195 -11.537 1.00 88.31 82 TYR A O 1
ATOM 625 N N . PHE A 1 83 ? 18.477 -4.128 -9.537 1.00 88.00 83 PHE A N 1
ATOM 626 C CA . PHE A 1 83 ? 17.449 -3.378 -8.811 1.00 88.00 83 PHE A CA 1
ATOM 627 C C . PHE A 1 83 ? 17.588 -1.860 -8.996 1.00 88.00 83 PHE A C 1
ATOM 629 O O . PHE A 1 83 ? 16.613 -1.200 -9.367 1.00 88.00 83 PHE A O 1
ATOM 636 N N . ASP A 1 84 ? 18.794 -1.317 -8.815 1.00 89.94 84 ASP A N 1
ATOM 637 C CA . ASP A 1 84 ? 19.075 0.116 -8.959 1.00 89.94 84 ASP A CA 1
ATOM 638 C C . ASP A 1 84 ? 18.733 0.611 -10.375 1.00 89.94 84 ASP A C 1
ATOM 640 O O . ASP A 1 84 ? 18.116 1.666 -10.546 1.00 89.94 84 ASP A O 1
ATOM 644 N N . THR A 1 85 ? 19.067 -0.180 -11.402 1.00 90.50 85 THR A N 1
ATOM 645 C CA . THR A 1 85 ? 18.725 0.127 -12.799 1.00 90.50 85 THR A CA 1
ATOM 646 C C . THR A 1 85 ? 17.212 0.147 -13.004 1.00 90.50 85 THR A C 1
ATOM 648 O O . THR A 1 85 ? 16.680 1.089 -13.595 1.00 90.50 85 THR A O 1
ATOM 651 N N . GLN A 1 86 ? 16.495 -0.841 -12.458 1.00 88.94 86 GLN A N 1
ATOM 652 C CA . GLN A 1 86 ? 15.036 -0.901 -12.556 1.00 88.94 86 GLN A CA 1
ATOM 653 C C . GLN A 1 86 ? 14.343 0.266 -11.857 1.00 88.94 86 GLN A C 1
ATOM 655 O O . GLN A 1 86 ? 13.339 0.784 -12.352 1.00 88.94 86 GLN A O 1
ATOM 660 N N . VAL A 1 87 ? 14.837 0.670 -10.687 1.00 89.38 87 VAL A N 1
ATOM 661 C CA . VAL A 1 87 ? 14.319 1.840 -9.969 1.00 89.38 87 VAL A CA 1
ATOM 662 C C . VAL A 1 87 ? 14.575 3.102 -10.784 1.00 89.38 87 VAL A C 1
ATOM 664 O O . VAL A 1 87 ? 13.635 3.844 -11.052 1.00 89.38 87 VAL A O 1
ATOM 667 N N . LYS A 1 88 ? 15.806 3.308 -11.262 1.00 91.44 88 LYS A N 1
ATOM 668 C CA . LYS A 1 88 ? 16.176 4.492 -12.045 1.00 91.44 88 LYS A CA 1
ATOM 669 C C . LYS A 1 88 ? 15.313 4.664 -13.296 1.00 91.44 88 LYS A C 1
ATOM 671 O O . LYS A 1 88 ? 14.811 5.762 -13.531 1.00 91.44 88 LYS A O 1
ATOM 676 N N . ILE A 1 89 ? 15.122 3.597 -14.078 1.00 91.62 89 ILE A N 1
ATOM 677 C CA . ILE A 1 89 ? 14.303 3.642 -15.298 1.00 91.62 89 ILE A CA 1
ATOM 678 C C . ILE A 1 89 ? 12.848 3.979 -14.951 1.00 91.62 89 ILE A C 1
ATOM 680 O O . ILE A 1 89 ? 12.264 4.877 -15.555 1.00 91.62 89 ILE A O 1
ATOM 684 N N . ARG A 1 90 ? 12.259 3.298 -13.957 1.00 89.88 90 ARG A N 1
ATOM 685 C CA . ARG A 1 90 ? 10.862 3.534 -13.556 1.00 89.88 90 ARG A CA 1
ATOM 686 C C . ARG A 1 90 ? 10.638 4.962 -13.071 1.00 89.88 90 ARG A C 1
ATOM 688 O O . ARG A 1 90 ? 9.714 5.612 -13.554 1.00 89.88 90 ARG A O 1
ATOM 695 N N . THR A 1 91 ? 11.511 5.468 -12.200 1.00 88.44 91 THR A N 1
ATOM 696 C CA . THR A 1 91 ? 11.435 6.845 -11.696 1.00 88.44 91 THR A CA 1
ATOM 697 C C . THR A 1 91 ? 11.604 7.863 -12.824 1.00 88.44 91 THR A C 1
ATOM 699 O O . THR A 1 91 ? 10.835 8.817 -12.896 1.00 88.44 91 THR A O 1
ATOM 702 N N . GLY A 1 92 ? 12.545 7.643 -13.750 1.00 89.38 92 GLY A N 1
ATOM 703 C CA . GLY A 1 92 ? 12.746 8.520 -14.911 1.00 89.38 92 GLY A CA 1
ATOM 704 C C . GLY A 1 92 ? 11.545 8.576 -15.863 1.00 89.38 92 GLY A C 1
ATOM 705 O O . GLY A 1 92 ? 11.306 9.603 -16.491 1.00 89.38 92 GLY A O 1
ATOM 706 N N . LEU A 1 93 ? 10.761 7.498 -15.935 1.00 90.06 93 LEU A N 1
ATOM 707 C CA . LEU A 1 93 ? 9.534 7.415 -16.732 1.00 90.06 93 LEU A CA 1
ATOM 708 C C . LEU A 1 93 ? 8.268 7.822 -15.960 1.00 90.06 93 LEU A C 1
ATOM 710 O O . LEU A 1 93 ? 7.173 7.755 -16.520 1.00 90.06 93 LEU A O 1
ATOM 714 N N . GLY A 1 94 ? 8.387 8.214 -14.685 1.00 87.69 94 GLY A N 1
ATOM 715 C CA . GLY A 1 94 ? 7.238 8.523 -13.830 1.00 87.69 94 GLY A CA 1
ATOM 716 C C . GLY A 1 94 ? 6.312 7.322 -13.602 1.00 87.69 94 GLY A C 1
ATOM 717 O O . GLY A 1 94 ? 5.110 7.494 -13.413 1.00 87.69 94 GLY A O 1
ATOM 718 N N . ILE A 1 95 ? 6.842 6.097 -13.675 1.00 87.88 95 ILE A N 1
ATOM 719 C CA . ILE A 1 95 ? 6.085 4.873 -13.403 1.00 87.88 95 ILE A CA 1
ATOM 720 C C . ILE A 1 95 ? 6.105 4.644 -11.886 1.00 87.88 95 ILE A C 1
ATOM 722 O O . ILE A 1 95 ? 7.191 4.417 -11.344 1.00 87.88 95 ILE A O 1
ATOM 726 N N . PRO A 1 96 ? 4.947 4.663 -11.199 1.00 84.06 96 PRO A N 1
ATOM 727 C CA . PRO A 1 96 ? 4.906 4.491 -9.753 1.00 84.06 96 PRO A CA 1
ATOM 728 C C . PRO A 1 96 ? 5.433 3.113 -9.349 1.00 84.06 96 PRO A C 1
ATOM 730 O O . PRO A 1 96 ? 5.184 2.100 -10.021 1.00 84.06 96 PRO A O 1
ATOM 733 N N . SER A 1 97 ? 6.179 3.084 -8.247 1.00 83.81 97 SER A N 1
ATOM 734 C CA . SER A 1 97 ? 6.686 1.855 -7.647 1.00 83.81 97 SER A CA 1
ATOM 735 C C . SER A 1 97 ? 5.540 1.000 -7.102 1.00 83.81 97 SER A C 1
ATOM 737 O O . SER A 1 97 ? 4.431 1.483 -6.876 1.00 83.81 97 SER A O 1
ATOM 739 N N . TYR A 1 98 ? 5.798 -0.288 -6.872 1.00 79.88 98 TYR A N 1
ATOM 740 C CA . TYR A 1 98 ? 4.802 -1.158 -6.242 1.00 79.88 98 TYR A CA 1
ATOM 741 C C . TYR A 1 98 ? 4.412 -0.655 -4.853 1.00 79.88 98 TYR A C 1
ATOM 743 O O . TYR A 1 98 ? 3.231 -0.634 -4.537 1.00 79.88 98 TYR A O 1
ATOM 751 N N . THR A 1 99 ? 5.376 -0.170 -4.069 1.00 79.69 99 THR A N 1
ATOM 752 C CA . THR A 1 99 ? 5.108 0.438 -2.762 1.00 79.69 99 THR A CA 1
ATOM 753 C C . THR A 1 99 ? 4.203 1.658 -2.890 1.00 79.69 99 THR A C 1
ATOM 755 O O . THR A 1 99 ? 3.227 1.739 -2.165 1.00 79.69 99 THR A O 1
ATOM 758 N N . GLN A 1 100 ? 4.464 2.558 -3.845 1.00 82.88 100 GLN A N 1
ATOM 759 C CA . GLN A 1 100 ? 3.610 3.731 -4.076 1.00 82.88 100 GLN A CA 1
ATOM 760 C C . GLN A 1 100 ? 2.186 3.329 -4.460 1.00 82.88 100 GLN A C 1
ATOM 762 O O . GLN A 1 100 ? 1.240 3.845 -3.886 1.00 82.88 100 GLN A O 1
ATOM 767 N N . LYS A 1 101 ? 2.029 2.353 -5.361 1.00 84.69 101 LYS A N 1
ATOM 768 C CA . LYS A 1 101 ? 0.705 1.838 -5.737 1.00 84.69 101 LYS A CA 1
ATOM 769 C C . LYS A 1 101 ? -0.035 1.222 -4.554 1.00 84.69 101 LYS A C 1
ATOM 771 O O . LYS A 1 101 ? -1.233 1.421 -4.422 1.00 84.69 101 LYS A O 1
ATOM 776 N N . ILE A 1 102 ? 0.665 0.457 -3.716 1.00 81.69 102 ILE A N 1
ATOM 777 C CA . ILE A 1 102 ? 0.077 -0.122 -2.505 1.00 81.69 102 ILE A CA 1
ATOM 778 C C . ILE A 1 102 ? -0.339 1.004 -1.557 1.00 81.69 102 ILE A C 1
ATOM 780 O O . ILE A 1 102 ? -1.470 0.994 -1.097 1.00 81.69 102 ILE A O 1
ATOM 784 N N . SER A 1 103 ? 0.522 1.996 -1.316 1.00 82.62 103 SER A N 1
ATOM 785 C CA . SER A 1 103 ? 0.185 3.163 -0.495 1.00 82.62 103 SER A CA 1
ATOM 786 C C . SER A 1 103 ? -1.054 3.893 -1.014 1.00 82.62 103 SER A C 1
ATOM 788 O O . SER A 1 103 ? -1.972 4.104 -0.237 1.00 82.62 103 SER A O 1
ATOM 790 N N . GLU A 1 104 ? -1.137 4.180 -2.316 1.00 86.00 104 GLU A N 1
ATOM 791 C CA . GLU A 1 104 ? -2.304 4.827 -2.937 1.00 86.00 104 GLU A CA 1
ATOM 792 C C . GLU A 1 104 ? -3.592 4.002 -2.757 1.00 86.00 104 GLU A C 1
ATOM 794 O O . GLU A 1 104 ? -4.642 4.546 -2.420 1.00 86.00 104 GLU A O 1
ATOM 799 N N . LEU A 1 105 ? -3.522 2.677 -2.939 1.00 85.62 105 LEU A N 1
ATOM 800 C CA . LEU A 1 105 ? -4.665 1.783 -2.719 1.00 85.62 105 LEU A CA 1
ATOM 801 C C . LEU A 1 105 ? -5.105 1.765 -1.251 1.00 85.62 105 LEU A C 1
ATOM 803 O O . LEU A 1 105 ? -6.301 1.761 -0.964 1.00 85.62 105 LEU A O 1
ATOM 807 N N . LEU A 1 106 ? -4.148 1.750 -0.321 1.00 84.38 106 LEU A N 1
ATOM 808 C CA . LEU A 1 106 ? -4.431 1.750 1.111 1.00 84.38 106 LEU A CA 1
ATOM 809 C C . LEU A 1 106 ? -4.951 3.098 1.603 1.00 84.38 106 LEU A C 1
ATOM 811 O O . LEU A 1 106 ? -5.816 3.113 2.469 1.00 84.38 106 LEU A O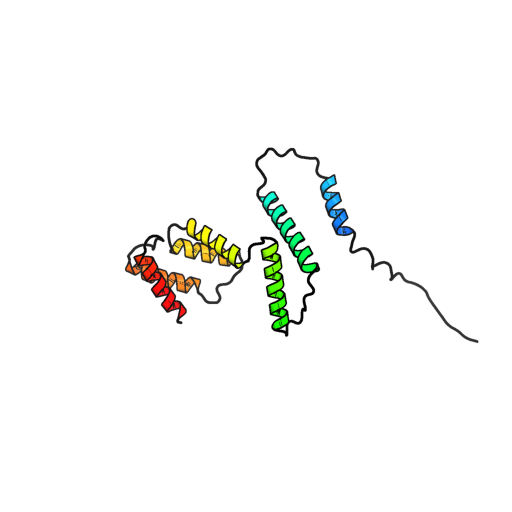 1
ATOM 815 N N . GLU A 1 107 ? -4.466 4.208 1.054 1.00 86.69 107 GLU A N 1
ATOM 816 C CA . GLU A 1 107 ? -4.990 5.547 1.328 1.00 86.69 107 GLU A CA 1
ATOM 817 C C . GLU A 1 107 ? -6.441 5.665 0.859 1.00 86.69 107 GLU A C 1
ATOM 819 O O . GLU A 1 107 ? -7.292 6.056 1.652 1.00 86.69 107 GLU A O 1
ATOM 824 N N . GLY A 1 108 ? -6.759 5.218 -0.361 1.00 86.06 108 GLY A N 1
ATOM 825 C CA . GLY A 1 108 ? -8.144 5.185 -0.845 1.00 86.06 108 GLY A CA 1
ATOM 826 C C . GLY A 1 108 ? -9.053 4.307 0.023 1.00 86.06 108 GLY A C 1
ATOM 827 O O . GLY A 1 108 ? -10.122 4.739 0.452 1.00 86.06 108 GLY A O 1
ATOM 828 N N . ALA A 1 109 ? -8.594 3.103 0.378 1.00 84.81 109 ALA A N 1
ATOM 829 C CA . AL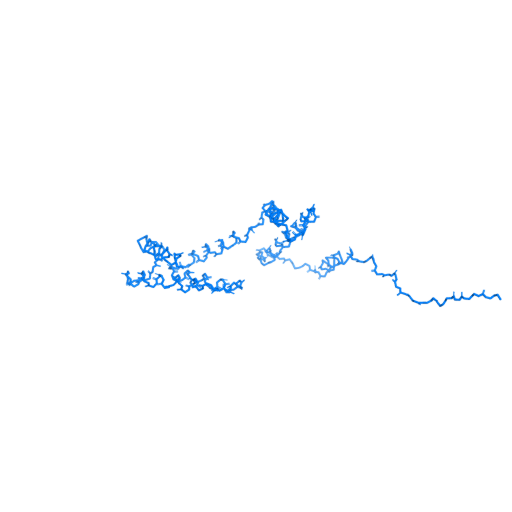A A 1 109 ? -9.311 2.228 1.308 1.00 84.81 109 ALA A CA 1
ATOM 830 C C . ALA A 1 109 ? -9.500 2.873 2.691 1.00 84.81 109 ALA A C 1
ATOM 832 O O . ALA A 1 109 ? -10.545 2.714 3.326 1.00 84.81 109 ALA A O 1
ATOM 833 N N . ALA A 1 110 ? -8.486 3.596 3.169 1.00 84.00 110 ALA A N 1
ATOM 834 C CA . ALA A 1 110 ? -8.561 4.329 4.415 1.00 84.00 110 ALA A CA 1
ATOM 835 C C . ALA A 1 110 ? -9.568 5.465 4.312 1.00 84.00 110 ALA A C 1
ATOM 837 O O . ALA A 1 110 ? -10.314 5.627 5.259 1.00 84.00 110 ALA A O 1
ATOM 838 N N . GLU A 1 111 ? -9.645 6.225 3.222 1.00 86.19 111 GLU A N 1
ATOM 839 C CA . GLU A 1 111 ? -10.623 7.307 3.052 1.00 86.19 111 GLU A CA 1
ATOM 840 C C . GLU A 1 111 ? -12.069 6.793 3.088 1.00 86.19 111 GLU A C 1
ATOM 842 O O . GLU A 1 111 ? -12.890 7.340 3.827 1.00 86.19 111 GLU A O 1
ATOM 847 N N . GLU A 1 112 ? -12.358 5.701 2.376 1.00 85.94 112 GLU A N 1
ATOM 848 C CA . GLU A 1 112 ? -13.705 5.124 2.266 1.00 85.94 112 GLU A CA 1
ATOM 849 C C . GLU A 1 112 ? -14.204 4.455 3.556 1.00 85.94 112 GLU A C 1
ATOM 851 O O . GLU A 1 112 ? -15.411 4.398 3.810 1.00 85.94 112 GLU A O 1
ATOM 856 N N . ALA A 1 113 ? -13.299 3.946 4.395 1.00 89.06 113 ALA A N 1
ATOM 857 C CA . ALA A 1 113 ? -13.679 3.225 5.603 1.00 89.06 113 ALA A CA 1
ATOM 858 C C . ALA A 1 113 ? -14.268 4.170 6.675 1.00 89.06 113 ALA A C 1
ATOM 860 O O . ALA A 1 113 ? -13.619 5.139 7.051 1.00 89.06 113 ALA A O 1
ATOM 861 N N . PRO A 1 114 ? -15.444 3.909 7.262 1.00 90.25 114 PRO A N 1
ATOM 862 C CA . PRO A 1 114 ? -15.967 4.726 8.366 1.00 90.25 114 PRO A CA 1
ATOM 863 C C . PRO A 1 114 ? -15.218 4.507 9.694 1.00 90.25 114 PRO A C 1
ATOM 865 O O . PRO A 1 114 ? -15.196 5.385 10.557 1.00 90.25 114 PRO A O 1
ATOM 868 N N . ASP A 1 115 ? -14.585 3.349 9.862 1.00 93.31 115 ASP A N 1
ATOM 869 C CA . ASP A 1 115 ? -13.940 2.916 11.098 1.00 93.31 115 ASP A CA 1
ATOM 870 C C . ASP A 1 115 ? -12.736 1.997 10.814 1.00 93.31 115 ASP A C 1
ATOM 872 O O . ASP A 1 115 ? -12.528 1.538 9.685 1.00 93.31 115 ASP A O 1
ATOM 876 N N . VAL A 1 116 ? -11.924 1.739 11.841 1.00 93.31 116 VAL A N 1
ATOM 877 C CA . VAL A 1 116 ? -10.679 0.963 11.722 1.00 93.31 116 VAL A CA 1
ATOM 878 C C . VAL A 1 116 ? -10.946 -0.503 11.373 1.00 93.31 116 VAL A C 1
ATOM 880 O O . VAL A 1 116 ? -10.187 -1.097 10.607 1.00 93.31 116 VAL A O 1
ATOM 883 N N . ARG A 1 117 ? -12.034 -1.097 11.873 1.00 94.62 117 ARG A N 1
ATOM 884 C CA . ARG A 1 117 ? -12.383 -2.491 11.567 1.00 94.62 117 ARG A CA 1
ATOM 885 C C . ARG A 1 117 ? -12.733 -2.646 10.093 1.00 94.62 117 ARG A C 1
ATOM 887 O O . ARG A 1 117 ? -12.256 -3.573 9.439 1.00 94.62 117 ARG A O 1
ATOM 894 N N . THR A 1 118 ? -13.534 -1.730 9.561 1.00 93.44 118 THR A N 1
ATOM 895 C CA . THR A 1 118 ? -13.888 -1.700 8.143 1.00 93.44 118 THR A CA 1
ATOM 896 C C . THR A 1 118 ? -12.639 -1.534 7.278 1.00 93.44 118 THR A C 1
ATOM 898 O O . THR A 1 118 ? -12.472 -2.278 6.313 1.00 93.44 118 THR A O 1
ATOM 901 N N . PHE A 1 119 ? -11.709 -0.659 7.672 1.00 93.31 119 PHE A N 1
ATOM 902 C CA . PHE A 1 119 ? -10.420 -0.515 6.992 1.00 93.31 119 PHE A CA 1
ATOM 903 C C . PHE A 1 119 ? -9.614 -1.826 6.957 1.00 93.31 119 PHE A C 1
ATOM 905 O O . PHE A 1 119 ? -9.179 -2.241 5.884 1.00 93.31 119 PHE A O 1
ATOM 912 N N . LEU A 1 120 ? -9.455 -2.521 8.091 1.00 93.19 120 LEU A N 1
ATOM 913 C CA . LEU A 1 120 ? -8.717 -3.794 8.145 1.00 93.19 120 LEU A CA 1
ATOM 914 C C . LEU A 1 120 ? -9.365 -4.886 7.281 1.00 93.19 120 LEU A C 1
ATOM 916 O O . LEU A 1 120 ? -8.670 -5.676 6.642 1.00 93.19 120 LEU A O 1
ATOM 920 N N . ASN A 1 121 ? -10.696 -4.911 7.211 1.00 92.44 121 ASN A N 1
ATOM 921 C CA . ASN A 1 121 ? -11.417 -5.843 6.347 1.00 92.44 121 ASN A CA 1
ATOM 922 C C . ASN A 1 121 ? -11.179 -5.547 4.860 1.00 92.44 121 ASN A C 1
ATOM 924 O O . ASN A 1 121 ? -10.949 -6.481 4.085 1.00 92.44 121 ASN A O 1
ATOM 928 N N . ILE A 1 122 ? -11.189 -4.268 4.466 1.00 90.19 122 ILE A N 1
ATOM 929 C CA . ILE A 1 122 ? -10.860 -3.846 3.098 1.00 90.19 122 ILE A CA 1
ATOM 930 C C . ILE A 1 122 ? -9.403 -4.200 2.779 1.00 90.19 122 ILE A C 1
ATOM 932 O O . ILE A 1 122 ? -9.151 -4.823 1.751 1.00 90.19 122 ILE A O 1
ATOM 936 N N . HIS A 1 123 ? -8.460 -3.907 3.680 1.00 90.19 123 HIS A N 1
ATOM 937 C CA . HIS A 1 123 ? -7.047 -4.280 3.547 1.00 90.19 123 HIS A CA 1
ATOM 938 C C . HIS A 1 123 ? -6.871 -5.788 3.306 1.00 90.19 123 HIS A C 1
ATOM 940 O O . HIS A 1 123 ? -6.217 -6.203 2.349 1.00 90.19 123 HIS A O 1
ATOM 946 N N . SER A 1 124 ? -7.517 -6.620 4.129 1.00 90.25 124 SER A N 1
ATOM 947 C CA . SER A 1 124 ? -7.472 -8.079 3.998 1.00 90.25 124 SER A CA 1
ATOM 948 C C . SER A 1 124 ? -8.089 -8.564 2.678 1.00 90.25 124 SER A C 1
ATOM 950 O O . SER A 1 124 ? -7.600 -9.513 2.061 1.00 90.25 124 SER A O 1
ATOM 952 N N . SER A 1 125 ? -9.154 -7.906 2.208 1.00 89.12 125 SER A N 1
ATOM 953 C CA . SER A 1 125 ? -9.764 -8.199 0.907 1.00 89.12 125 SER A CA 1
ATOM 954 C C . SER A 1 125 ? -8.842 -7.836 -0.254 1.00 89.12 125 SER A C 1
ATOM 956 O O . SER A 1 125 ? -8.628 -8.672 -1.129 1.00 89.12 125 SER A O 1
ATOM 958 N N . LEU A 1 126 ? -8.251 -6.637 -0.230 1.00 86.81 126 LEU A N 1
ATOM 959 C CA . LEU A 1 126 ? -7.296 -6.174 -1.238 1.00 86.81 126 LEU A CA 1
ATOM 960 C C . LEU A 1 126 ? -6.111 -7.129 -1.343 1.00 86.81 126 LEU A C 1
ATOM 962 O O . LEU A 1 126 ? -5.761 -7.551 -2.439 1.00 86.81 126 LEU A O 1
ATOM 966 N N . ARG A 1 127 ? -5.540 -7.529 -0.202 1.00 87.31 127 ARG A N 1
ATOM 967 C CA . ARG A 1 127 ? -4.444 -8.500 -0.127 1.00 87.31 127 ARG A CA 1
ATOM 968 C C . ARG A 1 127 ? -4.791 -9.811 -0.852 1.00 87.31 127 ARG A C 1
ATOM 970 O O . ARG A 1 127 ? -3.999 -10.284 -1.666 1.00 87.31 127 ARG A O 1
ATOM 977 N N . ARG A 1 128 ? -5.985 -10.368 -0.602 1.00 87.62 128 ARG A N 1
ATOM 978 C CA . ARG A 1 128 ? -6.472 -11.581 -1.287 1.00 87.62 128 ARG A CA 1
ATOM 979 C C . ARG A 1 128 ? -6.688 -11.363 -2.783 1.00 87.62 128 ARG A C 1
ATOM 981 O O . ARG A 1 128 ? -6.332 -12.231 -3.572 1.00 87.62 128 ARG A O 1
ATOM 988 N N . GLU A 1 129 ? -7.248 -10.222 -3.175 1.00 85.69 129 GLU A N 1
ATOM 989 C CA . GLU A 1 129 ? -7.508 -9.885 -4.580 1.00 85.69 129 GLU A CA 1
ATOM 990 C C . GLU A 1 129 ? -6.214 -9.772 -5.397 1.00 85.69 129 GLU A C 1
ATOM 992 O O . GLU A 1 129 ? -6.161 -10.220 -6.542 1.00 85.69 129 GLU A O 1
ATOM 997 N N . VAL A 1 130 ? -5.141 -9.255 -4.791 1.00 81.75 130 VAL A N 1
ATOM 998 C CA . VAL A 1 130 ? -3.815 -9.189 -5.427 1.00 81.75 130 VAL A CA 1
ATOM 999 C C . VAL A 1 130 ? -3.001 -10.484 -5.293 1.00 81.75 130 VAL A C 1
ATOM 1001 O O . VAL A 1 130 ? -1.854 -10.525 -5.736 1.00 81.75 130 VAL A O 1
ATOM 1004 N N . GLY A 1 131 ? -3.575 -11.542 -4.709 1.00 84.38 131 GLY A N 1
ATOM 1005 C CA . GLY A 1 131 ? -2.946 -12.860 -4.593 1.00 84.38 131 GLY A CA 1
ATOM 1006 C C . GLY A 1 131 ? -1.819 -12.944 -3.561 1.00 84.38 131 GLY A C 1
ATOM 1007 O O . GLY A 1 131 ? -0.926 -13.774 -3.710 1.00 84.38 131 GLY A O 1
ATOM 1008 N N . ILE A 1 132 ? -1.827 -12.085 -2.540 1.00 86.06 132 ILE A N 1
ATOM 1009 C CA . ILE A 1 132 ? -0.877 -12.147 -1.423 1.00 86.06 132 ILE A CA 1
ATOM 1010 C C . ILE A 1 132 ? -1.514 -12.977 -0.301 1.00 86.06 132 ILE A C 1
ATOM 1012 O O . ILE A 1 132 ? -2.591 -12.640 0.192 1.00 86.06 132 ILE A O 1
ATOM 1016 N N . GLU A 1 133 ? -0.876 -14.065 0.122 1.00 88.62 133 GLU A N 1
ATOM 1017 C CA . GLU A 1 133 ? -1.329 -14.879 1.261 1.00 88.62 133 GLU A CA 1
ATOM 1018 C C . GLU A 1 133 ? -0.902 -14.246 2.604 1.00 88.62 133 GLU A C 1
ATOM 1020 O O . GLU A 1 133 ? -0.011 -13.400 2.645 1.00 88.62 133 GLU A O 1
ATOM 1025 N N . ASP A 1 134 ? -1.602 -14.574 3.697 1.00 89.25 134 ASP A N 1
ATOM 1026 C CA . ASP A 1 134 ? -1.283 -14.081 5.052 1.00 89.25 134 ASP A CA 1
ATOM 1027 C C . ASP A 1 134 ? -0.664 -15.216 5.848 1.00 89.25 134 ASP A C 1
ATOM 1029 O O . ASP A 1 134 ? -1.275 -15.790 6.748 1.00 89.25 134 ASP A O 1
ATOM 1033 N N . ASP A 1 135 ? 0.553 -15.566 5.449 1.00 87.81 135 ASP A N 1
ATOM 1034 C CA . ASP A 1 135 ? 1.305 -16.669 6.043 1.00 87.81 135 ASP A CA 1
ATOM 1035 C C . ASP A 1 135 ? 1.672 -16.392 7.506 1.00 87.81 135 ASP A C 1
ATOM 1037 O O . ASP A 1 135 ? 1.865 -17.319 8.292 1.00 87.81 135 ASP A O 1
ATOM 1041 N N . SER A 1 136 ? 1.764 -15.113 7.887 1.00 85.81 136 SER A N 1
ATOM 1042 C CA . SER A 1 136 ? 2.077 -14.692 9.253 1.00 85.81 136 SER A CA 1
ATOM 1043 C C . SER A 1 136 ? 0.852 -14.619 10.168 1.00 85.81 136 SER A C 1
ATOM 1045 O O . SER A 1 136 ? 1.019 -14.483 11.380 1.00 85.81 136 SER A O 1
ATOM 1047 N N . GLY A 1 137 ? -0.369 -14.697 9.629 1.00 89.56 137 GLY A N 1
ATOM 1048 C CA . GLY A 1 137 ? -1.596 -14.463 10.394 1.00 89.56 137 GLY A CA 1
ATOM 1049 C C . GLY A 1 137 ? -1.711 -13.026 10.918 1.00 89.56 137 GLY A C 1
ATOM 1050 O O . GLY A 1 137 ? -2.387 -12.785 11.924 1.00 89.56 137 GLY A O 1
ATOM 1051 N N . ALA A 1 138 ? -1.035 -12.071 10.273 1.00 89.19 138 ALA A N 1
ATOM 1052 C CA . ALA A 1 138 ? -0.986 -10.681 10.702 1.00 89.19 138 ALA A CA 1
ATOM 1053 C C . ALA A 1 138 ? -2.377 -10.036 10.711 1.00 89.19 138 ALA A C 1
ATOM 1055 O O . ALA A 1 138 ? -2.676 -9.267 11.625 1.00 89.19 138 ALA A O 1
ATOM 1056 N N . ASP A 1 139 ? -3.254 -10.377 9.759 1.00 90.31 139 ASP A N 1
ATOM 1057 C CA . ASP A 1 139 ? -4.616 -9.829 9.719 1.00 90.31 139 ASP A CA 1
ATOM 1058 C C . ASP A 1 139 ? -5.400 -10.221 10.982 1.00 90.31 139 ASP A C 1
ATOM 1060 O O . ASP A 1 139 ? -6.071 -9.387 11.597 1.00 90.31 139 ASP A O 1
ATOM 1064 N N . ALA A 1 140 ? -5.278 -11.483 11.405 1.00 92.25 140 ALA A N 1
ATOM 1065 C CA . ALA A 1 140 ? -5.941 -11.988 12.603 1.00 92.25 140 ALA A CA 1
ATOM 1066 C C . ALA A 1 140 ? -5.406 -11.307 13.871 1.00 92.25 140 ALA A C 1
ATOM 1068 O O . ALA A 1 140 ? -6.191 -10.894 14.724 1.00 92.25 140 ALA A O 1
ATOM 1069 N N . LEU A 1 141 ? -4.086 -11.128 13.968 1.00 92.81 141 LEU A N 1
ATOM 1070 C CA . LEU A 1 141 ? -3.456 -10.449 15.101 1.00 92.81 141 LEU A CA 1
ATOM 1071 C C . LEU A 1 141 ? -3.855 -8.966 15.187 1.00 92.81 141 LEU A C 1
ATOM 1073 O O . LEU A 1 141 ? -4.119 -8.462 16.280 1.00 92.81 141 LEU A O 1
ATOM 1077 N N . MET A 1 142 ? -3.948 -8.267 14.050 1.00 92.38 142 MET A N 1
ATOM 1078 C CA . MET A 1 142 ? -4.403 -6.872 14.003 1.00 92.38 142 MET A CA 1
ATOM 1079 C C . MET A 1 142 ? -5.863 -6.730 14.445 1.00 92.38 142 MET A C 1
ATOM 1081 O O . MET A 1 142 ? -6.191 -5.802 15.191 1.00 92.38 142 MET A O 1
ATOM 1085 N N . LEU A 1 143 ? -6.732 -7.654 14.021 1.00 94.00 143 LEU A N 1
ATOM 1086 C CA . LEU A 1 143 ? -8.134 -7.688 14.440 1.00 94.00 143 LEU A CA 1
ATOM 1087 C C . LEU A 1 143 ? -8.288 -8.048 15.924 1.00 94.00 143 LEU A C 1
ATOM 1089 O O . LEU A 1 143 ? -9.114 -7.444 16.601 1.00 94.00 143 LEU A O 1
ATOM 1093 N N . GLU A 1 144 ? -7.475 -8.959 16.463 1.00 93.75 144 GLU A N 1
ATOM 1094 C CA . GLU A 1 144 ? -7.485 -9.289 17.896 1.00 93.75 144 GLU A CA 1
ATOM 1095 C C . GLU A 1 144 ? -7.020 -8.099 18.756 1.00 93.75 144 GLU A C 1
ATOM 1097 O O . GLU A 1 144 ? -7.617 -7.789 19.792 1.00 93.75 144 GLU A O 1
ATOM 1102 N N . ALA A 1 145 ? -5.972 -7.393 18.322 1.00 94.44 145 ALA A N 1
ATOM 1103 C CA . ALA A 1 145 ? -5.531 -6.156 18.961 1.00 94.44 145 ALA A CA 1
ATOM 1104 C C . ALA A 1 145 ? -6.643 -5.095 18.942 1.00 94.44 145 ALA A C 1
ATOM 1106 O O . ALA A 1 145 ? -6.885 -4.422 19.947 1.00 94.44 145 ALA A O 1
ATOM 1107 N N . LEU A 1 146 ? -7.361 -4.979 17.821 1.00 95.44 146 LEU A N 1
ATOM 1108 C CA . LEU A 1 146 ? -8.499 -4.074 17.699 1.00 95.44 146 LEU A CA 1
ATOM 1109 C C . LEU A 1 146 ? -9.663 -4.481 18.618 1.00 95.44 146 LEU A C 1
ATOM 1111 O O . LEU A 1 146 ? -10.208 -3.626 19.312 1.00 95.44 146 LEU A O 1
ATOM 1115 N N . ASP A 1 147 ? -9.994 -5.774 18.698 1.00 95.44 147 ASP A N 1
ATOM 1116 C CA . ASP A 1 147 ? -11.040 -6.313 19.580 1.00 95.44 147 ASP A CA 1
ATOM 1117 C C . ASP A 1 147 ? -10.831 -5.893 21.039 1.00 95.44 147 ASP A C 1
ATOM 1119 O O . ASP A 1 147 ? -11.791 -5.560 21.738 1.00 95.44 147 ASP A O 1
ATOM 1123 N N . LYS A 1 148 ? -9.586 -5.919 21.531 1.00 94.69 148 LYS A N 1
ATOM 1124 C CA . LYS A 1 148 ? -9.268 -5.510 22.908 1.00 94.69 148 LYS A CA 1
ATOM 1125 C C . LYS A 1 148 ? -9.569 -4.035 23.140 1.00 94.69 148 LYS A C 1
ATOM 1127 O O . LYS A 1 148 ? -10.170 -3.685 24.158 1.00 94.69 148 LYS A O 1
ATOM 1132 N N . VAL A 1 149 ? -9.190 -3.183 22.189 1.00 95.00 149 VAL A N 1
ATOM 1133 C CA . VAL A 1 149 ? -9.445 -1.743 22.276 1.00 95.00 149 VAL A CA 1
ATOM 1134 C C . VAL A 1 149 ? -10.939 -1.470 22.211 1.00 95.00 149 VAL A C 1
ATOM 1136 O O . VAL A 1 149 ? -11.455 -0.799 23.101 1.00 95.00 149 VAL A O 1
ATOM 1139 N N . GLU A 1 150 ? -11.652 -2.046 21.246 1.00 95.31 150 GLU A N 1
ATOM 1140 C CA . GLU A 1 150 ? -13.097 -1.854 21.079 1.00 95.31 150 GLU A CA 1
ATOM 1141 C C . GLU A 1 150 ? -13.894 -2.341 22.297 1.00 95.31 150 GLU A C 1
ATOM 1143 O O . GLU A 1 150 ? -14.813 -1.656 22.748 1.00 95.31 150 GLU A O 1
ATOM 1148 N N . LYS A 1 151 ? -13.490 -3.460 22.915 1.00 95.06 151 LYS A N 1
ATOM 1149 C CA . LYS A 1 151 ? -14.061 -3.922 24.193 1.00 95.06 151 LYS A CA 1
ATOM 1150 C C . LYS A 1 151 ? -13.800 -2.943 25.336 1.00 95.06 151 LYS A C 1
ATOM 1152 O O . LYS A 1 151 ? -14.678 -2.755 26.172 1.00 95.06 151 LYS A O 1
ATOM 1157 N N . SER A 1 152 ? -12.618 -2.327 25.380 1.00 91.62 152 SER A N 1
ATOM 1158 C CA . SER A 1 152 ? -12.260 -1.373 26.437 1.00 91.62 152 SER A CA 1
ATOM 1159 C C . SER A 1 152 ? -13.027 -0.050 26.331 1.00 91.62 152 SER A C 1
ATOM 1161 O O . SER A 1 152 ? -13.418 0.512 27.352 1.00 91.62 152 SER A O 1
ATOM 1163 N N . ILE A 1 153 ? -13.285 0.426 25.107 1.00 91.88 153 ILE A N 1
ATOM 1164 C CA . ILE A 1 153 ? -14.012 1.680 24.852 1.00 91.88 153 ILE A CA 1
ATOM 1165 C C . ILE A 1 153 ? -15.525 1.475 24.676 1.00 91.88 153 ILE A C 1
ATOM 1167 O O . ILE A 1 153 ? -16.270 2.453 24.658 1.00 91.88 153 ILE A O 1
ATOM 1171 N N . GLY A 1 154 ? -15.987 0.228 24.537 1.00 92.44 154 GLY A N 1
ATOM 1172 C CA . GLY A 1 154 ? -17.402 -0.134 24.391 1.00 92.44 154 GLY A CA 1
ATOM 1173 C C . GLY A 1 154 ? -18.038 0.259 23.051 1.00 92.44 154 GLY A C 1
ATOM 1174 O O . GLY A 1 154 ? -19.263 0.269 22.941 1.00 92.44 154 GLY A O 1
ATOM 1175 N N . LYS A 1 155 ? -17.233 0.617 22.047 1.00 92.06 155 LYS A N 1
ATOM 1176 C CA . LYS A 1 155 ? -17.670 1.083 20.721 1.00 92.06 155 LYS A CA 1
ATOM 1177 C C . LYS A 1 155 ? -16.632 0.721 19.656 1.00 92.06 155 LYS A C 1
ATOM 1179 O O . LYS A 1 155 ? -15.482 0.440 19.986 1.00 92.06 155 LYS A O 1
ATOM 1184 N N . THR A 1 156 ? -17.027 0.777 18.388 1.00 94.00 156 THR A N 1
ATOM 1185 C CA . THR A 1 156 ? -16.108 0.630 17.251 1.00 94.00 156 THR A CA 1
ATOM 1186 C C . THR A 1 156 ? -15.104 1.781 17.220 1.00 94.00 156 THR A C 1
ATOM 1188 O O . THR A 1 156 ? -15.463 2.935 17.483 1.00 94.00 156 THR A O 1
ATOM 1191 N N . LEU A 1 157 ? -13.845 1.478 16.908 1.00 94.25 157 LEU A N 1
ATOM 1192 C CA . LEU A 1 157 ? -12.796 2.490 16.844 1.00 94.25 157 LEU A CA 1
ATOM 1193 C C . LEU A 1 157 ? -12.890 3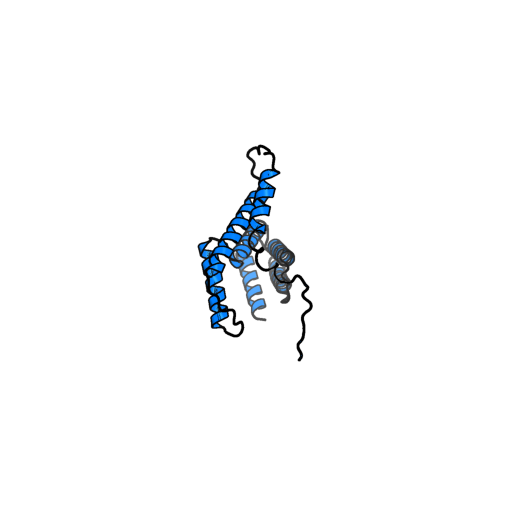.287 15.536 1.00 94.25 157 LEU A C 1
ATOM 1195 O O . LEU A 1 157 ? -12.666 2.751 14.453 1.00 94.25 157 LEU A O 1
ATOM 1199 N N . VAL A 1 158 ? -13.182 4.582 15.639 1.00 93.38 158 VAL A N 1
ATOM 1200 C CA . VAL A 1 158 ? -13.171 5.518 14.502 1.00 93.38 158 VAL A CA 1
ATOM 1201 C C . VAL A 1 158 ? -11.813 6.206 14.373 1.00 93.38 158 VAL A C 1
ATOM 1203 O O . VAL A 1 158 ? -11.106 6.380 15.365 1.00 93.38 158 VAL A O 1
ATOM 1206 N N . LYS A 1 159 ? -11.455 6.634 13.158 1.00 85.56 159 LYS A N 1
ATOM 1207 C CA . LYS A 1 159 ? -10.126 7.202 12.851 1.00 85.56 159 LYS A CA 1
ATOM 1208 C C . LYS A 1 159 ? -9.799 8.468 13.647 1.00 85.56 159 LYS A C 1
ATOM 1210 O O . LYS A 1 159 ? -8.646 8.682 14.009 1.00 85.56 159 LYS A O 1
ATOM 1215 N N . ASP A 1 160 ? -10.816 9.270 13.948 1.00 87.62 160 ASP A N 1
ATOM 1216 C CA . ASP A 1 160 ? -10.659 10.546 14.651 1.00 87.62 160 ASP A CA 1
ATOM 1217 C C . ASP A 1 160 ? -10.545 10.381 16.180 1.00 87.62 160 ASP A C 1
ATOM 1219 O O . ASP A 1 160 ? -10.282 11.349 16.899 1.00 87.62 160 ASP A O 1
ATOM 1223 N N . ASP A 1 161 ? -10.720 9.164 16.713 1.00 90.06 161 ASP A N 1
ATOM 1224 C CA . ASP A 1 161 ? -10.566 8.888 18.144 1.00 90.06 161 ASP A CA 1
ATOM 1225 C C . ASP A 1 161 ? -9.079 8.746 1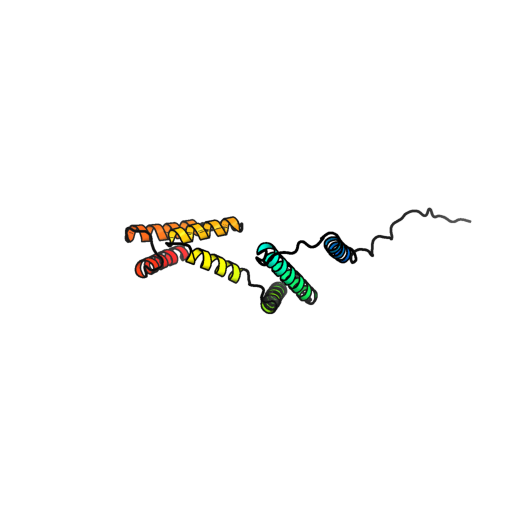8.502 1.00 90.06 161 ASP A C 1
ATOM 1227 O O . ASP A 1 161 ? -8.523 7.649 18.565 1.00 90.06 161 ASP A O 1
ATOM 1231 N N . ALA A 1 162 ? -8.417 9.880 18.747 1.00 91.31 162 ALA A N 1
ATOM 1232 C CA . ALA A 1 162 ? -6.985 9.929 19.050 1.00 91.31 162 ALA A CA 1
ATOM 1233 C C . ALA A 1 162 ? -6.575 9.030 20.234 1.00 91.31 162 ALA A C 1
ATOM 1235 O O . ALA A 1 162 ? -5.500 8.422 20.214 1.00 91.31 162 ALA A O 1
ATOM 1236 N N . ASN A 1 163 ? -7.427 8.915 21.259 1.00 91.00 163 ASN A N 1
ATOM 1237 C CA . ASN A 1 163 ? -7.154 8.078 22.427 1.00 91.00 163 ASN A CA 1
ATOM 1238 C C . ASN A 1 163 ? -7.267 6.593 22.075 1.00 91.00 163 ASN A C 1
ATOM 1240 O O . ASN A 1 163 ? -6.376 5.814 22.421 1.00 91.00 163 ASN A O 1
ATOM 1244 N N . GLY A 1 164 ? -8.323 6.210 21.354 1.00 91.62 164 GLY A N 1
ATOM 1245 C CA . GLY A 1 164 ? -8.504 4.845 20.874 1.00 91.62 164 GLY A CA 1
ATOM 1246 C C . GLY A 1 164 ? -7.412 4.415 19.887 1.00 91.62 164 GLY A C 1
ATOM 1247 O O . GLY A 1 164 ? -6.861 3.326 20.022 1.00 91.62 164 GLY A O 1
ATOM 1248 N N . MET A 1 165 ? -7.007 5.294 18.966 1.00 92.88 165 MET A N 1
ATOM 1249 C CA . MET A 1 165 ? -5.912 5.045 18.019 1.00 92.88 165 MET A CA 1
ATOM 1250 C C . MET A 1 165 ? -4.564 4.879 18.728 1.00 92.88 165 MET A C 1
ATOM 1252 O O . MET A 1 165 ? -3.775 4.000 18.380 1.00 92.88 165 MET A O 1
ATOM 1256 N N . SER A 1 166 ? -4.306 5.684 19.762 1.00 93.31 166 SER A N 1
ATOM 1257 C CA . SER A 1 166 ? -3.115 5.540 20.606 1.00 93.31 166 SER A CA 1
ATOM 1258 C C . SER A 1 166 ? -3.116 4.217 21.379 1.00 93.31 166 SER A C 1
ATOM 1260 O O . SER A 1 166 ? -2.080 3.557 21.472 1.00 93.31 166 SER A O 1
ATOM 1262 N N . ALA A 1 167 ? -4.272 3.791 21.899 1.00 93.50 167 ALA A N 1
ATOM 1263 C CA . ALA A 1 167 ? -4.418 2.494 22.557 1.00 93.50 167 ALA A CA 1
ATOM 1264 C C . ALA A 1 167 ? -4.189 1.330 21.580 1.00 93.50 167 ALA A C 1
ATOM 1266 O O . ALA A 1 167 ? -3.433 0.413 21.890 1.00 93.50 167 ALA A O 1
ATOM 1267 N N . TRP A 1 168 ? -4.759 1.405 20.376 1.00 93.88 168 TRP A N 1
ATOM 1268 C CA . TRP A 1 168 ? -4.582 0.379 19.348 1.00 93.88 168 TRP A CA 1
ATOM 1269 C C . TRP A 1 168 ? -3.137 0.266 18.876 1.00 93.88 168 TRP A C 1
ATOM 1271 O O . TRP A 1 168 ? -2.604 -0.838 18.813 1.00 93.88 168 TRP A O 1
ATOM 1281 N N . LYS A 1 169 ? -2.449 1.394 18.668 1.00 92.94 169 LYS A N 1
ATOM 1282 C CA . LYS A 1 169 ? -1.016 1.391 18.352 1.00 92.94 169 LYS A CA 1
ATOM 1283 C C . LYS A 1 169 ? -0.188 0.657 19.413 1.00 92.94 169 LYS A C 1
ATOM 1285 O O . LYS A 1 169 ? 0.688 -0.123 19.061 1.00 92.94 169 LYS A O 1
ATOM 1290 N N . LYS A 1 170 ? -0.488 0.857 20.701 1.00 93.31 170 LYS A N 1
ATOM 1291 C CA . LYS A 1 170 ? 0.209 0.151 21.791 1.00 93.31 170 LYS A CA 1
ATOM 1292 C C . LYS A 1 170 ? -0.037 -1.356 21.766 1.00 93.31 170 LYS A C 1
ATOM 1294 O O . LYS A 1 170 ? 0.891 -2.110 22.037 1.00 93.31 170 LYS A O 1
ATOM 1299 N N . GLU A 1 171 ? -1.256 -1.797 21.460 1.00 92.50 171 GLU A N 1
ATOM 1300 C CA . GLU A 1 171 ? -1.551 -3.228 21.298 1.00 92.50 171 GLU A CA 1
ATOM 1301 C C . GLU A 1 171 ? -0.794 -3.817 20.096 1.00 92.50 171 GLU A C 1
ATOM 1303 O O . GLU A 1 171 ? -0.214 -4.895 20.210 1.00 92.50 171 GLU A O 1
ATOM 1308 N N . LEU A 1 172 ? -0.716 -3.094 18.973 1.00 91.25 172 LEU A N 1
ATOM 1309 C CA . LEU A 1 172 ? 0.066 -3.517 17.803 1.00 91.25 172 LEU A CA 1
ATOM 1310 C C . LEU A 1 172 ? 1.568 -3.616 18.105 1.00 91.25 172 LEU A C 1
ATOM 1312 O O . LEU A 1 172 ? 2.214 -4.578 17.693 1.00 91.25 172 LEU A O 1
ATOM 1316 N N . ASP A 1 173 ? 2.125 -2.669 18.861 1.00 90.44 173 ASP A N 1
ATOM 1317 C CA . ASP A 1 173 ? 3.534 -2.712 19.268 1.00 90.44 173 ASP A CA 1
ATOM 1318 C C . ASP A 1 173 ? 3.840 -3.955 20.124 1.00 90.44 173 ASP A C 1
ATOM 1320 O O . ASP A 1 173 ? 4.921 -4.530 20.013 1.00 90.44 173 ASP A O 1
ATOM 1324 N N . GLN A 1 174 ? 2.887 -4.415 20.944 1.00 87.25 174 GLN A N 1
ATOM 1325 C CA . GLN A 1 174 ? 3.029 -5.660 21.708 1.00 87.25 174 GLN A CA 1
ATOM 1326 C C . GLN A 1 174 ? 2.940 -6.906 20.823 1.00 87.25 174 GLN A C 1
ATOM 1328 O O . GLN A 1 174 ? 3.622 -7.894 21.090 1.00 87.25 174 GLN A O 1
ATOM 1333 N N . VAL A 1 175 ? 2.099 -6.877 19.787 1.00 83.81 175 VAL A N 1
ATOM 1334 C CA . VAL A 1 175 ? 1.997 -7.962 18.801 1.00 83.81 175 VAL A CA 1
ATOM 1335 C C . VAL A 1 175 ? 3.307 -8.107 18.027 1.00 83.81 175 VAL A C 1
ATOM 1337 O O . VAL A 1 175 ? 3.801 -9.219 17.902 1.00 83.81 175 VAL A O 1
ATOM 1340 N N . ASN A 1 176 ? 3.909 -7.001 17.583 1.00 77.19 176 ASN A N 1
ATOM 1341 C CA . ASN A 1 176 ? 5.154 -7.004 16.803 1.00 77.19 176 ASN A CA 1
ATOM 1342 C C . ASN A 1 176 ? 6.403 -7.442 17.590 1.00 77.19 176 ASN A C 1
ATOM 1344 O O . ASN A 1 176 ? 7.456 -7.656 16.995 1.00 77.19 176 ASN A O 1
ATOM 1348 N N . GLN A 1 177 ? 6.318 -7.523 18.919 1.00 74.25 177 GLN A N 1
ATOM 1349 C CA . GLN A 1 177 ? 7.405 -8.010 19.777 1.00 74.25 177 GLN A CA 1
ATOM 1350 C C . GLN A 1 177 ? 7.366 -9.527 20.013 1.00 74.25 177 GLN A C 1
ATOM 1352 O O . GLN A 1 177 ? 8.256 -10.047 20.690 1.00 74.25 177 GLN A O 1
ATOM 1357 N N . LYS A 1 178 ? 6.341 -10.222 19.510 1.00 58.62 178 LYS A N 1
ATOM 1358 C CA . LYS A 1 178 ? 6.226 -11.684 19.560 1.00 58.62 178 LYS A CA 1
ATOM 1359 C C . LYS A 1 178 ? 6.822 -12.322 18.313 1.00 58.62 178 LYS A C 1
ATOM 1361 O O . LYS A 1 178 ? 7.396 -13.419 18.478 1.00 58.62 178 LYS A O 1
#